Protein AF-A0A538SU08-F1 (afdb_monomer_lite)

Secondary structure (DSSP, 8-state):
---TT------------------------------------------HHHHHHHHHHHHHHHHH-TT-HHHHHHHHHHHHHHHHHHTTT-HHHHHHHHHHHHHHHHHHHHHS-TTT--HHHHHHHHHHHHHHHHHHT--HHHHHHHHHHHHHHHHHHHHH--S---------

Structure (mmCIF, N/CA/C/O backbone):
data_AF-A0A538SU08-F1
#
_entry.id   AF-A0A538SU08-F1
#
loop_
_atom_site.group_PDB
_atom_site.id
_atom_site.type_symbol
_atom_site.label_atom_id
_atom_site.label_alt_id
_atom_site.label_comp_id
_atom_site.label_asym_id
_atom_site.label_entity_id
_atom_site.label_seq_id
_atom_site.pdbx_PDB_ins_code
_atom_site.Cartn_x
_atom_site.Cartn_y
_atom_site.Cartn_z
_atom_site.occupancy
_atom_site.B_iso_or_equiv
_atom_site.auth_seq_id
_atom_site.auth_comp_id
_atom_site.auth_asym_id
_atom_site.auth_atom_id
_atom_site.pdbx_PDB_model_num
ATOM 1 N N . MET A 1 1 ? 68.482 -31.200 9.545 1.00 40.66 1 MET A N 1
ATOM 2 C CA . MET A 1 1 ? 69.687 -30.505 9.039 1.00 40.66 1 MET A CA 1
ATOM 3 C C . MET A 1 1 ? 70.473 -29.961 10.224 1.00 40.66 1 MET A C 1
ATOM 5 O O . MET A 1 1 ? 69.870 -29.331 11.079 1.00 40.66 1 MET A O 1
ATOM 9 N N . LYS A 1 2 ? 71.773 -30.267 10.319 1.00 37.38 2 LYS A N 1
ATOM 10 C CA . LYS A 1 2 ? 72.698 -29.726 11.332 1.00 37.38 2 LYS A CA 1
ATOM 11 C C . LYS A 1 2 ? 73.519 -28.612 10.677 1.00 37.38 2 LYS A C 1
ATOM 13 O O . LYS A 1 2 ? 73.994 -28.797 9.562 1.00 37.38 2 LYS A O 1
ATOM 18 N N . ASN A 1 3 ? 73.677 -27.480 11.348 1.00 51.03 3 ASN A N 1
ATOM 19 C CA . ASN A 1 3 ? 74.541 -26.372 10.939 1.00 51.03 3 ASN A CA 1
ATOM 20 C C . ASN A 1 3 ? 75.938 -26.484 11.587 1.00 51.03 3 ASN A C 1
ATOM 22 O O . ASN A 1 3 ? 76.140 -27.203 12.567 1.00 51.03 3 ASN A O 1
ATOM 26 N N . ARG A 1 4 ? 76.915 -25.788 10.988 1.00 55.66 4 ARG A N 1
ATOM 27 C CA . ARG A 1 4 ? 78.381 -25.923 11.151 1.00 55.66 4 ARG A CA 1
ATOM 28 C C . ARG A 1 4 ? 78.973 -25.568 12.534 1.00 55.66 4 ARG A C 1
ATOM 30 O O . ARG A 1 4 ? 80.176 -25.387 12.620 1.00 55.66 4 ARG A O 1
ATOM 37 N N . ASN A 1 5 ? 78.183 -25.518 13.611 1.00 57.81 5 ASN A N 1
ATOM 38 C CA . ASN A 1 5 ? 78.668 -25.153 14.955 1.00 57.81 5 ASN A CA 1
ATOM 39 C C . ASN A 1 5 ? 78.266 -26.117 16.091 1.00 57.81 5 ASN A C 1
ATOM 41 O O . ASN A 1 5 ? 78.276 -25.740 17.259 1.00 57.81 5 ASN A O 1
ATOM 45 N N . GLY A 1 6 ? 77.908 -27.369 15.782 1.00 56.94 6 GLY A N 1
ATOM 46 C CA . GLY A 1 6 ? 77.873 -28.465 16.768 1.00 56.94 6 GLY A CA 1
ATOM 47 C C . GLY A 1 6 ? 76.857 -28.369 17.922 1.00 56.94 6 GLY A C 1
ATOM 48 O O . GLY A 1 6 ? 76.782 -29.296 18.726 1.00 56.94 6 GLY A O 1
ATOM 49 N N . LYS A 1 7 ? 76.037 -27.317 18.016 1.00 47.84 7 LYS A N 1
ATOM 50 C CA . LYS A 1 7 ? 75.019 -27.179 19.069 1.00 47.84 7 LYS A CA 1
ATOM 51 C C . LYS A 1 7 ? 73.698 -27.843 18.666 1.00 47.84 7 LYS A C 1
ATOM 53 O O . LYS A 1 7 ? 73.099 -27.506 17.649 1.00 47.84 7 LYS A O 1
ATOM 58 N N . LYS A 1 8 ? 73.235 -28.796 19.486 1.00 50.03 8 LYS A N 1
ATOM 59 C CA . LYS A 1 8 ? 71.849 -29.292 19.480 1.00 50.03 8 LYS A CA 1
ATOM 60 C C . LYS A 1 8 ? 70.977 -28.258 20.187 1.00 50.03 8 LYS A C 1
ATOM 62 O O . LYS A 1 8 ? 71.105 -28.109 21.399 1.00 50.03 8 LYS A O 1
ATOM 67 N N . GLU A 1 9 ? 70.084 -27.594 19.467 1.00 40.25 9 GLU A N 1
ATOM 68 C CA . GLU A 1 9 ? 69.072 -26.741 20.092 1.00 40.25 9 GLU A CA 1
ATOM 69 C C . GLU A 1 9 ? 67.750 -27.507 20.222 1.00 40.25 9 GLU A C 1
ATOM 71 O O . GLU A 1 9 ? 67.241 -28.094 19.264 1.00 40.25 9 GLU A O 1
ATOM 76 N N . LYS A 1 10 ? 67.268 -27.584 21.465 1.00 45.16 10 LYS A N 1
ATOM 77 C CA . LYS A 1 10 ? 66.014 -28.214 21.879 1.00 45.16 10 LYS A CA 1
ATOM 78 C C . LYS A 1 10 ? 64.858 -27.208 21.718 1.00 45.16 10 LYS A C 1
ATOM 80 O O . LYS A 1 10 ? 65.000 -26.074 22.146 1.00 45.16 10 LYS A O 1
ATOM 85 N N . MET A 1 11 ? 63.759 -27.692 21.122 1.00 38.12 11 MET A N 1
ATOM 86 C CA . MET A 1 11 ? 62.310 -27.376 21.261 1.00 38.12 11 MET A CA 1
ATOM 87 C C . MET A 1 11 ? 61.849 -26.263 22.247 1.00 38.12 11 MET A C 1
ATOM 89 O O . MET A 1 11 ? 62.460 -26.137 23.304 1.00 38.12 11 MET A O 1
ATOM 93 N N . PRO A 1 12 ? 60.695 -25.570 22.015 1.00 45.69 12 PRO A N 1
ATOM 94 C CA . PRO A 1 12 ? 59.388 -26.247 21.949 1.00 45.69 12 PRO A CA 1
ATOM 95 C C . PRO A 1 12 ? 58.293 -25.694 21.016 1.00 45.69 12 PRO A C 1
ATOM 97 O O . PRO A 1 12 ? 58.355 -24.612 20.440 1.00 45.69 12 PRO A O 1
ATOM 100 N N . ALA A 1 13 ? 57.276 -26.551 20.899 1.00 42.38 13 ALA A N 1
ATOM 101 C CA . ALA A 1 13 ? 55.984 -26.379 20.259 1.00 42.38 13 ALA A CA 1
ATOM 102 C C . ALA A 1 13 ? 55.238 -25.112 20.704 1.00 42.38 13 ALA A C 1
ATOM 104 O O . ALA A 1 13 ? 55.259 -24.765 21.881 1.00 42.38 13 ALA A O 1
ATOM 105 N N . ASN A 1 14 ? 54.511 -24.488 19.773 1.00 40.00 14 ASN A N 1
ATOM 106 C CA . ASN A 1 14 ? 53.040 -24.433 19.743 1.00 40.00 14 ASN A CA 1
ATOM 107 C C . ASN A 1 14 ? 52.600 -23.180 18.959 1.00 40.00 14 ASN A C 1
ATOM 109 O O . ASN A 1 14 ? 52.610 -22.068 19.483 1.00 40.00 14 ASN A O 1
ATOM 113 N N . ARG A 1 15 ? 52.183 -23.338 17.698 1.00 39.03 15 ARG A N 1
ATOM 114 C CA . ARG A 1 15 ? 51.325 -22.339 17.045 1.00 39.03 15 ARG A CA 1
ATOM 115 C C . ARG A 1 15 ? 50.428 -23.027 16.013 1.00 39.03 15 ARG A C 1
ATOM 117 O O . ARG A 1 15 ? 50.935 -23.469 14.985 1.00 39.03 15 ARG A O 1
ATOM 124 N N . PRO A 1 16 ? 49.114 -23.142 16.261 1.00 43.62 16 PRO A N 1
ATOM 125 C CA . PRO A 1 16 ? 48.186 -23.650 15.268 1.00 43.62 16 PRO A CA 1
ATOM 126 C C . PRO A 1 16 ? 47.852 -22.526 14.282 1.00 43.62 16 PRO A C 1
ATOM 128 O O . PRO A 1 16 ? 47.146 -21.574 14.613 1.00 43.62 16 PRO A O 1
ATOM 131 N N . THR A 1 17 ? 48.341 -22.621 13.048 1.00 45.41 17 THR A N 1
ATOM 132 C CA . THR A 1 17 ? 47.816 -21.822 11.934 1.00 45.41 17 THR A CA 1
ATOM 133 C C . THR A 1 17 ? 46.606 -22.524 11.327 1.00 45.41 17 THR A C 1
ATOM 135 O O . THR A 1 17 ? 46.733 -23.426 10.510 1.00 45.41 17 THR A O 1
ATOM 138 N N . ARG A 1 18 ? 45.438 -22.078 11.798 1.00 35.09 18 ARG A N 1
ATOM 139 C CA . ARG A 1 18 ? 44.199 -21.807 11.051 1.00 35.09 18 ARG A CA 1
ATOM 140 C C . ARG A 1 18 ? 43.773 -22.826 9.977 1.00 35.09 18 ARG A C 1
ATOM 142 O O . ARG A 1 18 ? 44.139 -22.725 8.815 1.00 35.09 18 ARG A O 1
ATOM 149 N N . ALA A 1 19 ? 42.904 -23.723 10.442 1.00 37.09 19 ALA A N 1
ATOM 150 C CA . ALA A 1 19 ? 41.697 -24.286 9.829 1.00 37.09 19 ALA A CA 1
ATOM 151 C C . ALA A 1 19 ? 41.548 -24.283 8.293 1.00 37.09 19 ALA A C 1
ATOM 153 O O . ALA A 1 19 ? 41.355 -23.252 7.649 1.00 37.09 19 ALA A O 1
ATOM 154 N N . ALA A 1 20 ? 41.468 -25.511 7.781 1.00 39.97 20 ALA A N 1
ATOM 155 C CA . ALA A 1 20 ? 40.782 -25.905 6.563 1.00 39.97 20 ALA A CA 1
ATOM 156 C C . ALA A 1 20 ? 39.304 -25.463 6.549 1.00 39.97 20 ALA A C 1
ATOM 158 O O . ALA A 1 20 ? 38.640 -25.493 7.584 1.00 39.97 20 ALA A O 1
ATOM 159 N N . ASN A 1 21 ? 38.752 -25.199 5.358 1.00 38.69 21 ASN A N 1
ATOM 160 C CA . ASN A 1 21 ? 37.634 -26.038 4.930 1.00 38.69 21 ASN A CA 1
ATOM 161 C C . ASN A 1 21 ? 37.478 -26.122 3.397 1.00 38.69 21 ASN A C 1
ATOM 163 O O . ASN A 1 21 ? 37.534 -25.091 2.724 1.00 38.69 21 ASN A O 1
ATOM 167 N N . PRO A 1 22 ? 37.267 -27.337 2.851 1.00 39.88 22 PRO A N 1
ATOM 168 C CA . PRO A 1 22 ? 37.203 -27.625 1.426 1.00 39.88 22 PRO A CA 1
ATOM 169 C C . PRO A 1 22 ? 35.743 -27.813 0.985 1.00 39.88 22 PRO A C 1
ATOM 171 O O . PRO A 1 22 ? 35.128 -28.836 1.274 1.00 39.88 22 PRO A O 1
ATOM 174 N N . PHE A 1 23 ? 35.166 -26.867 0.245 1.00 39.22 23 PHE A N 1
ATOM 175 C CA . PHE A 1 23 ? 33.910 -27.130 -0.469 1.00 39.22 23 PHE A CA 1
ATOM 176 C C . PHE A 1 23 ? 34.213 -27.823 -1.800 1.00 39.22 23 PHE A C 1
ATOM 178 O O . PHE A 1 23 ? 34.122 -27.239 -2.875 1.00 39.22 23 PHE A O 1
ATOM 185 N N . ALA A 1 24 ? 34.600 -29.093 -1.700 1.00 39.75 24 ALA A N 1
ATOM 186 C CA . ALA A 1 24 ? 34.642 -30.034 -2.806 1.00 39.75 24 ALA A CA 1
ATOM 187 C C . ALA A 1 24 ? 33.974 -31.339 -2.350 1.00 39.75 24 ALA A C 1
ATOM 189 O O . ALA A 1 24 ? 34.518 -32.067 -1.525 1.00 39.75 24 ALA A O 1
ATOM 190 N N . GLY A 1 25 ? 32.792 -31.622 -2.904 1.00 34.28 25 GLY A N 1
ATOM 191 C CA . GLY A 1 25 ? 32.172 -32.948 -2.875 1.00 34.28 25 GLY A CA 1
ATOM 192 C C . GLY A 1 25 ? 30.960 -33.095 -1.955 1.00 34.28 25 GLY A C 1
ATOM 193 O O . GLY A 1 25 ? 31.083 -33.521 -0.812 1.00 34.28 25 GLY A O 1
ATOM 194 N N . THR A 1 26 ? 29.760 -32.865 -2.486 1.00 37.41 26 THR A N 1
ATOM 195 C CA . THR A 1 26 ? 28.516 -33.408 -1.923 1.00 37.41 26 THR A CA 1
ATOM 196 C C . THR A 1 26 ? 28.129 -34.687 -2.675 1.00 37.41 26 THR A C 1
ATOM 198 O O . THR A 1 26 ? 27.728 -34.649 -3.835 1.00 37.41 26 THR A O 1
ATOM 201 N N . LYS A 1 27 ? 28.264 -35.840 -2.004 1.00 38.09 27 LYS A N 1
ATOM 202 C CA . LYS A 1 27 ? 27.563 -37.094 -2.341 1.00 38.09 27 LYS A CA 1
ATOM 203 C C . LYS A 1 27 ? 26.155 -37.0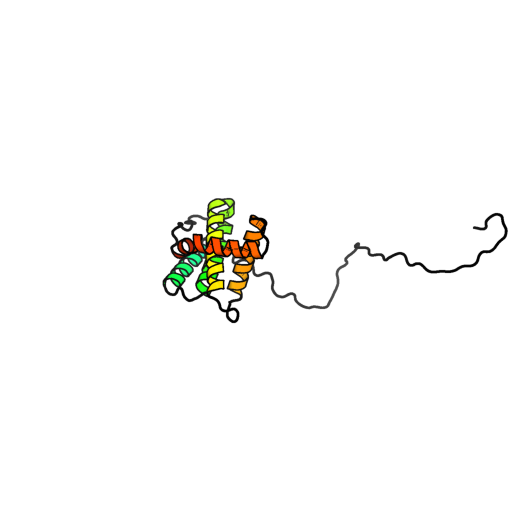88 -1.711 1.00 38.09 27 LYS A C 1
ATOM 205 O O . LYS A 1 27 ? 25.990 -36.476 -0.656 1.00 38.09 27 LYS A O 1
ATOM 210 N N . PRO A 1 28 ? 25.158 -37.782 -2.296 1.00 46.88 28 PRO A N 1
ATOM 211 C CA . PRO A 1 28 ? 23.799 -37.865 -1.759 1.00 46.88 28 PRO A CA 1
ATOM 212 C C . PRO A 1 28 ? 23.601 -39.108 -0.868 1.00 46.88 28 PRO A C 1
ATOM 214 O O . PRO A 1 28 ? 24.133 -40.171 -1.183 1.00 46.88 28 PRO A O 1
ATOM 217 N N . GLY A 1 29 ? 22.786 -39.006 0.193 1.00 31.81 29 GLY A N 1
ATOM 218 C CA . GLY A 1 29 ? 22.195 -40.188 0.846 1.00 31.81 29 GLY A CA 1
ATOM 219 C C . GLY A 1 29 ? 21.872 -40.101 2.348 1.00 31.81 29 GLY A C 1
ATOM 220 O O . GLY A 1 29 ? 22.684 -40.527 3.156 1.00 31.81 29 GLY A O 1
ATOM 221 N N . GLY A 1 30 ? 20.638 -39.679 2.676 1.00 28.72 30 GLY A N 1
ATOM 222 C CA . GLY A 1 30 ? 19.824 -40.115 3.840 1.00 28.72 30 GLY A CA 1
ATOM 223 C C . GLY A 1 30 ? 20.140 -39.573 5.253 1.00 28.72 30 GLY A C 1
ATOM 224 O O . GLY A 1 30 ? 21.204 -39.015 5.483 1.00 28.72 30 GLY A O 1
ATOM 225 N N . PRO A 1 31 ? 19.260 -39.819 6.250 1.00 48.59 31 PRO A N 1
ATOM 226 C CA . PRO A 1 31 ? 17.874 -39.341 6.364 1.00 48.59 31 PRO A CA 1
ATOM 227 C C . PRO A 1 31 ? 17.623 -38.604 7.708 1.00 48.59 31 PRO A C 1
ATOM 229 O O . PRO A 1 31 ? 18.158 -38.989 8.741 1.00 48.59 31 PRO A O 1
ATOM 232 N N . GLY A 1 32 ? 16.767 -37.572 7.729 1.00 31.84 32 GLY A N 1
ATOM 233 C CA . GLY A 1 32 ? 16.347 -36.909 8.980 1.00 31.84 32 GLY A CA 1
ATOM 234 C C . GLY A 1 32 ? 15.771 -35.504 8.772 1.00 31.84 32 GLY A C 1
ATOM 235 O O . GLY A 1 32 ? 16.506 -34.553 8.546 1.00 31.84 32 GLY A O 1
ATOM 236 N N . ALA A 1 33 ? 14.443 -35.391 8.808 1.00 38.28 33 ALA A N 1
ATOM 237 C CA . ALA A 1 33 ? 13.648 -34.172 8.597 1.00 38.28 33 ALA A CA 1
ATOM 238 C C . ALA A 1 33 ? 13.823 -33.128 9.745 1.00 38.28 33 ALA A C 1
ATOM 240 O O . ALA A 1 33 ? 14.317 -33.509 10.804 1.00 38.28 33 ALA A O 1
ATOM 241 N N . PRO A 1 34 ? 13.413 -31.842 9.597 1.00 43.44 34 PRO A N 1
ATOM 242 C CA . PRO A 1 34 ? 12.019 -31.484 9.326 1.00 43.44 34 PRO A CA 1
ATOM 243 C C . PRO A 1 34 ? 11.819 -30.426 8.224 1.00 43.44 34 PRO A C 1
ATOM 245 O O . PRO A 1 34 ? 12.334 -29.315 8.261 1.00 43.44 34 PRO A O 1
ATOM 248 N N . LYS A 1 35 ? 10.979 -30.798 7.255 1.00 40.31 35 LYS A N 1
ATOM 249 C CA . LYS A 1 35 ? 9.849 -30.021 6.717 1.00 40.31 35 LYS A CA 1
ATOM 250 C C . LYS A 1 35 ? 9.938 -28.486 6.875 1.00 40.31 35 LYS A C 1
ATOM 252 O O . LYS A 1 35 ? 9.321 -27.903 7.761 1.00 40.31 35 LYS A O 1
ATOM 257 N N . ALA A 1 36 ? 10.593 -27.819 5.926 1.00 35.81 36 ALA A N 1
ATOM 258 C CA . ALA A 1 36 ? 10.340 -26.406 5.654 1.00 35.81 36 ALA A CA 1
ATOM 259 C C . ALA A 1 36 ? 8.996 -26.277 4.911 1.00 35.81 36 ALA A C 1
ATOM 261 O O . ALA A 1 36 ? 8.936 -26.174 3.687 1.00 35.81 36 ALA A O 1
ATOM 262 N N . THR A 1 37 ? 7.888 -26.351 5.648 1.00 40.59 37 THR A N 1
ATOM 263 C CA . THR A 1 37 ? 6.589 -25.911 5.134 1.00 40.59 37 THR A CA 1
ATOM 264 C C . THR A 1 37 ? 6.570 -24.390 5.041 1.00 40.59 37 THR A C 1
ATOM 266 O O . THR A 1 37 ? 6.594 -23.706 6.058 1.00 40.59 37 THR A O 1
ATOM 269 N N . GLY A 1 38 ? 6.420 -23.887 3.816 1.00 44.06 38 GLY A N 1
ATOM 270 C CA . GLY A 1 38 ? 5.544 -22.744 3.568 1.00 44.06 38 GLY A CA 1
ATOM 271 C C . GLY A 1 38 ? 6.184 -21.362 3.511 1.00 44.06 38 GLY A C 1
ATOM 272 O O . GLY A 1 38 ? 5.792 -20.498 4.275 1.00 44.06 38 GLY A O 1
ATOM 273 N N . LEU A 1 39 ? 7.049 -21.101 2.528 1.00 41.09 39 LEU A N 1
ATOM 274 C CA . LEU A 1 39 ? 7.199 -19.756 1.942 1.00 41.09 39 LEU A CA 1
ATOM 275 C C . LEU A 1 39 ? 7.367 -19.864 0.423 1.00 41.09 39 LEU A C 1
ATOM 277 O O . LEU A 1 39 ? 8.316 -19.387 -0.184 1.00 41.09 39 LEU A O 1
ATOM 281 N N . GLY A 1 40 ? 6.408 -20.549 -0.184 1.00 33.06 40 GLY A N 1
ATOM 282 C CA . GLY A 1 40 ? 6.169 -20.546 -1.617 1.00 33.06 40 GLY A CA 1
ATOM 283 C C . GLY A 1 40 ? 4.685 -20.328 -1.849 1.00 33.06 40 GLY A C 1
ATOM 284 O O . GLY A 1 40 ? 4.059 -21.107 -2.560 1.00 33.06 40 GLY A O 1
ATOM 285 N N . ALA A 1 41 ? 4.091 -19.328 -1.187 1.00 35.62 41 ALA A N 1
ATOM 286 C CA . ALA A 1 41 ? 2.810 -18.822 -1.647 1.00 35.62 41 ALA A CA 1
ATOM 287 C C . ALA A 1 41 ? 3.087 -18.261 -3.041 1.00 35.62 41 ALA A C 1
ATOM 289 O O . ALA A 1 41 ? 3.615 -17.155 -3.171 1.00 35.62 41 ALA A O 1
ATOM 290 N N . LYS A 1 42 ? 2.840 -19.083 -4.072 1.00 40.16 42 LYS A N 1
ATOM 291 C CA . LYS A 1 42 ? 2.752 -18.619 -5.452 1.00 40.16 42 LYS A CA 1
ATOM 292 C C . LYS A 1 42 ? 1.942 -17.332 -5.382 1.00 40.16 42 LYS A C 1
ATOM 294 O O . LYS A 1 42 ? 0.839 -17.345 -4.829 1.00 40.16 42 LYS A O 1
ATOM 299 N N . ALA A 1 43 ? 2.528 -16.228 -5.850 1.00 44.94 43 ALA A N 1
ATOM 300 C CA . ALA A 1 43 ? 1.757 -15.018 -6.083 1.00 44.94 43 ALA A CA 1
ATOM 301 C C . ALA A 1 43 ? 0.476 -15.455 -6.807 1.00 44.94 43 ALA A C 1
ATOM 303 O O . ALA A 1 43 ? 0.583 -16.337 -7.663 1.00 44.94 43 ALA A O 1
ATOM 304 N N . PRO A 1 44 ? -0.712 -14.965 -6.426 1.00 45.00 44 PRO A N 1
ATOM 305 C CA . PRO A 1 44 ? -1.925 -15.336 -7.132 1.00 45.00 44 PRO A CA 1
ATOM 306 C C . PRO A 1 44 ? -1.733 -14.949 -8.601 1.00 45.00 44 PRO A C 1
ATOM 308 O O . PRO A 1 44 ? -1.789 -13.780 -8.952 1.00 45.00 44 PRO A O 1
ATOM 311 N N . THR A 1 45 ? -1.418 -15.935 -9.442 1.00 46.59 45 THR A N 1
ATOM 312 C CA . THR A 1 45 ? -1.293 -15.813 -10.895 1.00 46.59 45 THR A CA 1
ATOM 313 C C . THR A 1 45 ? -2.684 -15.965 -11.489 1.00 46.59 45 THR A C 1
ATOM 315 O O . THR A 1 45 ? -2.923 -16.858 -12.300 1.00 46.59 45 THR A O 1
ATOM 318 N N . GLY A 1 46 ? -3.626 -15.159 -10.998 1.00 54.38 46 GLY A N 1
ATOM 319 C CA . GLY A 1 46 ? -4.880 -14.968 -11.706 1.00 54.38 46 GLY A CA 1
ATOM 320 C C . GLY A 1 46 ? -4.583 -14.202 -12.995 1.00 54.38 46 GLY A C 1
ATOM 321 O O . GLY A 1 46 ? -3.606 -13.441 -13.043 1.00 54.38 46 GLY A O 1
ATOM 322 N N . PRO A 1 47 ? -5.356 -14.399 -14.071 1.00 62.03 47 PRO A N 1
ATOM 323 C CA . PRO A 1 47 ? -5.317 -13.482 -15.198 1.00 62.03 47 PRO A CA 1
ATOM 324 C C . PRO A 1 47 ? -5.484 -12.042 -14.698 1.00 62.03 47 PRO A C 1
ATOM 326 O O . PRO A 1 47 ? -6.154 -11.773 -13.704 1.00 62.03 47 PRO A O 1
ATOM 329 N N . ALA A 1 48 ? -4.864 -11.088 -15.387 1.00 63.53 48 ALA A N 1
ATOM 330 C CA . ALA A 1 48 ? -4.878 -9.689 -14.967 1.00 63.53 48 ALA A CA 1
ATOM 331 C C . ALA A 1 48 ? -6.309 -9.108 -14.829 1.00 63.53 48 ALA A C 1
ATOM 333 O O . ALA A 1 48 ? -6.526 -8.176 -14.058 1.00 63.53 48 ALA A O 1
ATOM 334 N N . THR A 1 49 ? -7.292 -9.725 -15.495 1.00 67.38 49 THR A N 1
ATOM 335 C CA . THR A 1 49 ? -8.735 -9.487 -15.331 1.00 67.38 49 THR A CA 1
ATOM 336 C C . THR A 1 49 ? -9.233 -9.707 -13.899 1.00 67.38 49 THR A C 1
ATOM 338 O O . THR A 1 49 ? -10.051 -8.924 -13.423 1.00 67.38 49 THR A O 1
ATOM 341 N N . ASP A 1 50 ? -8.702 -10.698 -13.179 1.00 77.81 50 ASP A N 1
ATOM 342 C CA . ASP A 1 50 ? -9.098 -11.014 -11.799 1.00 77.81 50 ASP A CA 1
ATOM 343 C C . ASP A 1 50 ? -8.658 -9.918 -10.830 1.00 77.81 50 ASP A C 1
ATOM 345 O O . ASP A 1 50 ? -9.334 -9.618 -9.847 1.00 77.81 50 ASP A O 1
ATOM 349 N N . HIS A 1 51 ? -7.521 -9.281 -11.114 1.00 84.62 51 HIS A N 1
ATOM 350 C CA . HIS A 1 51 ? -7.019 -8.179 -10.304 1.00 84.62 51 HIS A CA 1
ATOM 351 C C . HIS A 1 51 ? -7.727 -6.860 -10.627 1.00 84.62 51 HIS A C 1
ATOM 353 O O . HIS A 1 51 ? -7.912 -6.049 -9.721 1.00 84.62 51 HIS A O 1
ATOM 359 N N . THR A 1 52 ? -8.178 -6.664 -11.872 1.00 86.38 52 THR A N 1
ATOM 360 C CA . THR A 1 52 ? -9.043 -5.534 -12.248 1.00 86.38 52 THR A CA 1
ATOM 361 C C . THR A 1 52 ? -10.371 -5.622 -11.507 1.00 86.38 52 THR A C 1
ATOM 363 O O . THR A 1 52 ? -10.778 -4.661 -10.855 1.00 86.38 52 THR A O 1
ATOM 366 N N . GLU A 1 53 ? -11.006 -6.793 -11.531 1.00 86.06 53 GLU A N 1
ATOM 367 C CA . GLU A 1 53 ? -12.259 -7.016 -10.814 1.00 86.06 53 GLU A CA 1
ATOM 368 C C . GLU A 1 53 ? -12.060 -6.955 -9.294 1.00 86.06 53 GLU A C 1
ATOM 370 O O . GLU A 1 53 ? -12.835 -6.312 -8.590 1.00 86.06 53 GLU A O 1
ATOM 375 N N . GLY A 1 54 ? -10.969 -7.526 -8.776 1.00 87.81 54 GLY A N 1
ATOM 376 C CA . GLY A 1 54 ? -10.614 -7.426 -7.361 1.00 87.81 54 GLY A CA 1
ATOM 377 C C . GLY A 1 54 ? -10.433 -5.981 -6.882 1.00 87.81 54 GLY A C 1
ATOM 378 O O . GLY A 1 54 ? -10.893 -5.638 -5.793 1.00 87.81 54 GLY A O 1
ATOM 379 N N . ALA A 1 55 ? -9.816 -5.116 -7.695 1.00 91.06 55 ALA A N 1
ATOM 380 C CA . ALA A 1 55 ? -9.687 -3.693 -7.387 1.00 91.06 55 ALA A CA 1
ATOM 381 C C . ALA A 1 55 ? -11.055 -2.993 -7.381 1.00 91.06 55 ALA A C 1
ATOM 383 O O . ALA A 1 55 ? -11.352 -2.260 -6.437 1.00 91.06 55 ALA A O 1
ATOM 384 N N . ARG A 1 56 ? -11.914 -3.276 -8.371 1.00 90.94 56 ARG A N 1
ATOM 385 C CA . ARG A 1 56 ? -13.273 -2.718 -8.455 1.00 90.94 56 ARG A CA 1
ATOM 386 C C . ARG A 1 56 ? -14.124 -3.104 -7.245 1.00 90.94 56 ARG A C 1
ATOM 388 O O . ARG A 1 56 ? -14.728 -2.239 -6.614 1.00 90.94 56 ARG A O 1
ATOM 395 N N . LEU A 1 57 ? -14.132 -4.386 -6.883 1.00 91.94 57 LEU A N 1
ATOM 396 C CA . LEU A 1 57 ? -14.878 -4.891 -5.729 1.00 91.94 57 LEU A CA 1
ATOM 397 C C . LEU A 1 57 ? -14.377 -4.275 -4.420 1.00 91.94 57 LEU A C 1
ATOM 399 O O . LEU A 1 57 ? -15.182 -3.883 -3.577 1.00 91.94 57 LEU A O 1
ATOM 403 N N . ALA A 1 58 ? -13.059 -4.133 -4.259 1.00 92.75 58 ALA A N 1
ATOM 404 C CA . ALA A 1 58 ? -12.488 -3.482 -3.085 1.00 92.75 58 ALA A CA 1
ATOM 405 C C . ALA A 1 58 ? -12.864 -1.990 -3.014 1.00 92.75 58 ALA A C 1
ATOM 407 O O . ALA A 1 58 ? -13.243 -1.512 -1.949 1.00 92.75 58 ALA A O 1
ATOM 408 N N . GLN A 1 59 ? -12.843 -1.263 -4.137 1.00 94.06 59 GLN A N 1
ATOM 409 C CA . GLN A 1 59 ? -13.303 0.132 -4.208 1.00 94.06 59 GLN A CA 1
ATOM 410 C C . GLN A 1 59 ? -14.786 0.273 -3.853 1.00 94.06 59 GLN A C 1
ATOM 412 O O . GLN A 1 59 ? -15.172 1.202 -3.147 1.00 94.06 59 GLN A O 1
ATOM 417 N N . GLU A 1 60 ? -15.639 -0.628 -4.338 1.00 93.38 60 GLU A N 1
ATOM 418 C CA . GLU A 1 60 ? -17.061 -0.650 -3.978 1.00 93.38 60 GLU A CA 1
ATOM 419 C C . GLU A 1 60 ? -17.271 -0.942 -2.495 1.00 93.38 60 GLU A C 1
ATOM 421 O O . GLU A 1 60 ? -18.101 -0.296 -1.858 1.00 93.38 60 GLU A O 1
ATOM 426 N N . ALA A 1 61 ? -16.507 -1.878 -1.932 1.00 93.31 61 ALA A N 1
ATOM 427 C CA 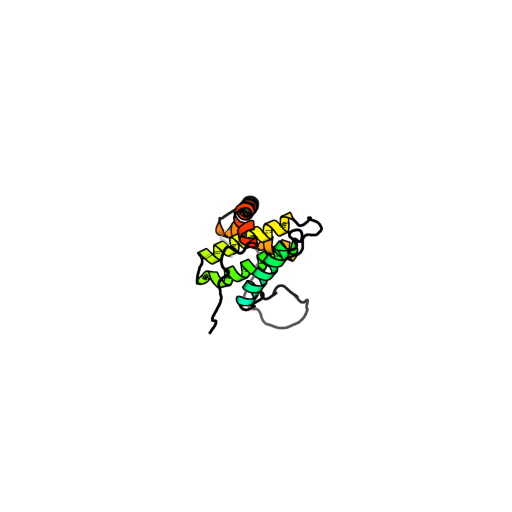. ALA A 1 61 ? -16.556 -2.191 -0.512 1.00 93.31 61 ALA A CA 1
ATOM 428 C C . ALA A 1 61 ? -16.114 -0.996 0.348 1.00 93.31 61 ALA A C 1
ATOM 430 O O . ALA A 1 61 ? -16.792 -0.682 1.320 1.00 93.31 61 ALA A O 1
ATOM 431 N N . ILE A 1 62 ? -15.055 -0.277 -0.044 1.00 94.75 62 ILE A N 1
ATOM 432 C CA . ILE A 1 62 ? -14.603 0.953 0.634 1.00 94.75 62 ILE A CA 1
ATOM 433 C C . ILE A 1 62 ? -15.667 2.052 0.562 1.00 94.75 62 ILE A C 1
ATOM 435 O O . ILE A 1 62 ? -15.917 2.731 1.551 1.00 94.75 62 ILE A O 1
ATOM 439 N N . ARG A 1 63 ? -16.313 2.234 -0.596 1.00 93.00 63 ARG A N 1
ATOM 440 C CA . ARG A 1 63 ? -17.380 3.236 -0.752 1.00 93.00 63 ARG A CA 1
ATOM 441 C C . ARG A 1 63 ? -18.600 2.926 0.117 1.00 93.00 63 ARG A C 1
ATOM 443 O O . ARG A 1 63 ? -19.241 3.852 0.600 1.00 93.00 63 ARG A O 1
ATOM 450 N N . LYS A 1 64 ? -18.920 1.643 0.306 1.00 93.88 64 LYS A N 1
ATOM 451 C CA . LYS A 1 64 ? -20.012 1.194 1.184 1.00 93.88 64 LYS A CA 1
ATOM 452 C C . LYS A 1 64 ? -19.648 1.328 2.659 1.00 93.88 64 LYS A C 1
ATOM 454 O O . LYS A 1 64 ? -20.466 1.801 3.439 1.00 93.88 64 LYS A O 1
ATOM 459 N N . ASP A 1 65 ? -18.442 0.908 3.024 1.00 91.94 65 ASP A N 1
ATOM 460 C CA . ASP A 1 65 ? -17.936 0.975 4.387 1.00 91.94 65 ASP A CA 1
ATOM 461 C C . ASP A 1 65 ? -16.442 1.352 4.400 1.00 91.94 65 ASP A C 1
ATOM 463 O O . ASP A 1 65 ? -15.563 0.487 4.271 1.00 91.94 65 ASP A O 1
ATOM 467 N N . PRO A 1 66 ? -16.129 2.648 4.583 1.00 92.62 66 PRO A N 1
ATOM 468 C CA . PRO A 1 66 ? -14.753 3.122 4.637 1.00 92.62 66 PRO A CA 1
ATOM 469 C C . PRO A 1 66 ? -14.085 2.816 5.983 1.00 92.62 66 PRO A C 1
ATOM 471 O O . PRO A 1 66 ? -12.901 3.094 6.157 1.00 92.62 66 PRO A O 1
ATOM 474 N N . SER A 1 67 ? -14.796 2.288 6.981 1.00 91.81 67 SER A N 1
ATOM 475 C CA . SER A 1 67 ? -14.202 2.005 8.292 1.00 91.81 67 SER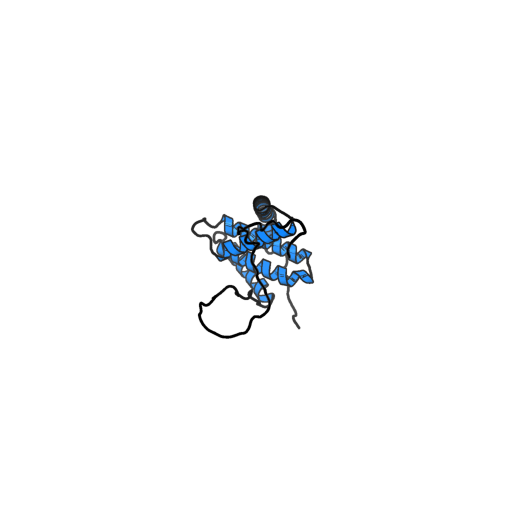 A CA 1
ATOM 476 C C . SER A 1 67 ? -13.354 0.729 8.302 1.00 91.81 67 SER A C 1
ATOM 478 O O . SER A 1 67 ? -12.474 0.598 9.149 1.00 91.81 67 SER A O 1
ATOM 480 N N . VAL A 1 68 ? -13.558 -0.168 7.331 1.00 92.31 68 VAL A N 1
ATOM 481 C CA . VAL A 1 68 ? -12.963 -1.511 7.300 1.00 92.31 68 VAL A CA 1
ATOM 482 C C . VAL A 1 68 ? -11.565 -1.498 6.655 1.00 92.31 68 VAL A C 1
ATOM 484 O O . VAL A 1 68 ? -11.451 -1.354 5.431 1.00 92.31 68 VAL A O 1
ATOM 487 N N . PRO A 1 69 ? -10.475 -1.690 7.428 1.00 93.00 69 PRO A N 1
ATOM 488 C CA . PRO A 1 69 ? -9.106 -1.644 6.907 1.00 93.00 69 PRO A CA 1
ATOM 489 C C . PRO A 1 69 ? -8.791 -2.775 5.914 1.00 93.00 69 PRO A C 1
ATOM 491 O O . PRO A 1 69 ? -7.945 -2.611 5.031 1.00 93.00 69 PRO A O 1
ATOM 494 N N . GLU A 1 70 ? -9.476 -3.915 6.003 1.00 92.50 70 GLU A N 1
ATOM 495 C CA . GLU A 1 70 ? -9.287 -5.069 5.118 1.00 92.50 70 GLU A CA 1
ATOM 496 C C . GLU A 1 70 ? -9.613 -4.744 3.658 1.00 92.50 70 GLU A C 1
ATOM 498 O O . GLU A 1 70 ? -8.936 -5.250 2.758 1.00 92.50 70 GLU A O 1
ATOM 503 N N . ASN A 1 71 ? -10.593 -3.867 3.415 1.00 94.38 71 ASN A N 1
ATOM 504 C CA . ASN A 1 71 ? -10.977 -3.467 2.062 1.00 94.38 71 ASN A CA 1
ATOM 505 C C . ASN A 1 71 ? -9.847 -2.671 1.388 1.00 94.38 71 ASN A C 1
ATOM 507 O O . ASN A 1 71 ? -9.513 -2.913 0.228 1.00 94.38 71 ASN A O 1
ATOM 511 N N . TYR A 1 72 ? -9.177 -1.796 2.140 1.00 95.56 72 TYR A N 1
ATOM 512 C CA . TYR A 1 72 ? -8.001 -1.064 1.668 1.00 95.56 72 TYR A CA 1
ATOM 513 C C . TYR A 1 72 ? -6.797 -1.983 1.429 1.00 95.56 72 TYR A C 1
ATOM 515 O O . TYR A 1 72 ? -6.080 -1.825 0.441 1.00 95.56 72 TYR A O 1
ATOM 523 N N . ALA A 1 73 ? -6.585 -2.987 2.286 1.00 94.19 73 ALA A N 1
ATOM 524 C CA . ALA A 1 73 ? -5.524 -3.973 2.084 1.00 94.19 73 ALA A CA 1
ATOM 525 C C . ALA A 1 73 ? -5.775 -4.854 0.844 1.00 94.19 73 ALA A C 1
ATOM 527 O O . ALA A 1 73 ? -4.837 -5.185 0.116 1.00 94.19 73 ALA A O 1
ATOM 528 N N . ALA A 1 74 ? -7.034 -5.219 0.582 1.00 93.38 74 ALA A N 1
ATOM 529 C CA . ALA A 1 74 ? -7.429 -5.923 -0.635 1.00 93.38 74 ALA A CA 1
ATOM 530 C C . ALA A 1 74 ? -7.195 -5.061 -1.885 1.00 93.38 74 ALA A C 1
ATOM 532 O O . ALA A 1 74 ? -6.597 -5.542 -2.850 1.00 93.38 74 ALA A O 1
ATOM 533 N N . LEU A 1 75 ? -7.580 -3.780 -1.833 1.00 95.25 75 LEU A N 1
ATOM 534 C CA . LEU A 1 75 ? -7.336 -2.820 -2.907 1.00 95.25 75 LEU A CA 1
ATOM 535 C C . LEU A 1 75 ? -5.837 -2.676 -3.205 1.00 95.25 75 LEU A C 1
ATOM 537 O O . LEU A 1 75 ? -5.429 -2.777 -4.360 1.00 95.25 75 LEU A O 1
ATOM 541 N N . ALA A 1 76 ? -5.003 -2.510 -2.174 1.00 95.88 76 ALA A N 1
ATOM 542 C CA . ALA A 1 76 ? -3.554 -2.401 -2.330 1.00 95.88 76 ALA A CA 1
ATOM 543 C C . ALA A 1 76 ? -2.950 -3.623 -3.038 1.00 95.88 76 ALA A C 1
ATOM 545 O O . ALA A 1 76 ? -2.178 -3.477 -3.988 1.00 95.88 76 ALA A O 1
ATOM 546 N N . GLY A 1 77 ? -3.345 -4.829 -2.617 1.00 93.69 77 GLY A N 1
ATOM 547 C CA . GLY A 1 77 ? -2.899 -6.071 -3.244 1.00 93.69 77 GLY A CA 1
ATOM 548 C C . GLY A 1 77 ? -3.310 -6.162 -4.716 1.00 93.69 77 GLY A C 1
ATOM 549 O O . GLY A 1 77 ? -2.475 -6.471 -5.566 1.00 93.69 77 GLY A O 1
ATOM 550 N N . ALA A 1 78 ? -4.567 -5.843 -5.034 1.00 93.56 78 ALA A N 1
ATOM 551 C CA . ALA A 1 78 ? -5.081 -5.873 -6.402 1.00 93.56 78 ALA A CA 1
ATOM 552 C C . ALA A 1 78 ? -4.357 -4.868 -7.317 1.00 93.56 78 ALA A C 1
ATOM 554 O O . ALA A 1 78 ? -3.849 -5.249 -8.373 1.00 93.56 78 ALA A O 1
ATOM 555 N N . LEU A 1 79 ? -4.213 -3.612 -6.880 1.00 94.31 79 LEU A N 1
ATOM 556 C CA . LEU A 1 79 ? -3.506 -2.564 -7.626 1.00 94.31 79 LEU A CA 1
ATOM 557 C C . LEU A 1 79 ? -2.028 -2.909 -7.846 1.00 94.31 79 LEU A C 1
ATOM 559 O O . LEU A 1 79 ? -1.496 -2.705 -8.938 1.00 94.31 79 LEU A O 1
ATOM 563 N N . ARG A 1 80 ? -1.362 -3.488 -6.840 1.00 94.38 80 ARG A N 1
ATOM 564 C CA . ARG A 1 80 ? 0.032 -3.934 -6.959 1.00 94.38 80 ARG A CA 1
ATOM 565 C C . ARG A 1 80 ? 0.187 -5.053 -7.989 1.00 94.38 80 ARG A C 1
ATOM 567 O O . ARG A 1 80 ? 1.159 -5.033 -8.741 1.00 94.38 80 ARG A O 1
ATOM 574 N N . MET A 1 81 ? -0.739 -6.011 -8.042 1.00 92.31 81 MET A N 1
ATOM 575 C CA . MET A 1 81 ? -0.724 -7.064 -9.067 1.00 92.31 81 MET A CA 1
ATOM 576 C C . MET A 1 81 ? -0.969 -6.486 -10.461 1.00 92.31 81 MET A C 1
ATOM 578 O O . MET A 1 81 ? -0.197 -6.771 -11.374 1.00 92.31 81 MET A O 1
ATOM 582 N N . LEU A 1 82 ? -1.938 -5.581 -10.619 1.00 90.50 82 LEU A N 1
ATOM 583 C CA . LEU A 1 82 ? -2.163 -4.877 -11.887 1.00 90.50 82 LEU A CA 1
ATOM 584 C C . LEU A 1 82 ? -0.926 -4.112 -12.366 1.00 90.50 82 LEU A C 1
ATOM 586 O O . LEU A 1 82 ? -0.568 -4.183 -13.542 1.00 90.50 82 LEU A O 1
ATOM 590 N N . ALA A 1 83 ? -0.225 -3.436 -11.455 1.00 91.62 83 ALA A N 1
ATOM 591 C CA . ALA A 1 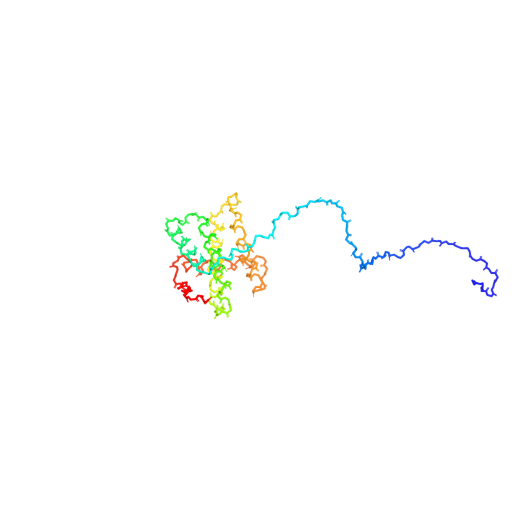83 ? 1.012 -2.739 -11.780 1.00 91.62 83 ALA A CA 1
ATOM 592 C C . ALA A 1 83 ? 2.101 -3.684 -12.313 1.00 91.62 83 ALA A C 1
ATOM 594 O O . ALA A 1 83 ? 2.875 -3.296 -13.187 1.00 91.62 83 ALA A O 1
ATOM 595 N N . GLN A 1 84 ? 2.181 -4.920 -11.808 1.00 90.88 84 GLN A N 1
ATOM 596 C CA . GLN A 1 84 ? 3.134 -5.914 -12.312 1.00 90.88 84 GLN A CA 1
ATOM 597 C C . GLN A 1 84 ? 2.811 -6.316 -13.754 1.00 90.88 84 GLN A C 1
ATOM 599 O O . GLN A 1 84 ? 3.722 -6.357 -14.579 1.00 90.88 84 GLN A O 1
ATOM 604 N N . PHE A 1 85 ? 1.533 -6.529 -14.078 1.00 86.81 85 PHE A N 1
ATOM 605 C CA . PHE A 1 85 ? 1.101 -6.850 -15.442 1.00 86.81 85 PHE A CA 1
ATOM 606 C C . PHE A 1 85 ? 1.311 -5.693 -16.427 1.00 86.81 85 PHE A C 1
ATOM 608 O O . PHE A 1 85 ? 1.683 -5.926 -17.576 1.00 86.81 85 PHE A O 1
ATOM 615 N N . LEU A 1 86 ? 1.106 -4.445 -15.992 1.00 87.31 86 LEU A N 1
ATOM 616 C CA . LEU A 1 86 ? 1.275 -3.271 -16.853 1.00 87.31 86 LEU A CA 1
ATOM 617 C C . LEU A 1 86 ? 2.725 -2.825 -17.032 1.00 87.31 86 LEU A C 1
ATOM 619 O O . LEU A 1 86 ? 3.011 -2.134 -18.006 1.00 87.31 86 LEU A O 1
ATOM 623 N N . ARG A 1 87 ? 3.643 -3.216 -16.140 1.00 87.69 87 ARG A N 1
ATOM 624 C CA . ARG A 1 87 ? 5.010 -2.673 -16.063 1.00 87.69 87 ARG A CA 1
ATOM 625 C C . ARG A 1 87 ? 5.745 -2.634 -17.402 1.00 87.69 87 ARG A C 1
ATOM 627 O O . ARG A 1 87 ? 6.436 -1.660 -17.675 1.00 87.69 87 ARG A O 1
ATOM 634 N N . THR A 1 88 ? 5.621 -3.686 -18.209 1.00 87.25 88 THR A N 1
ATOM 635 C CA . THR A 1 88 ? 6.348 -3.823 -19.481 1.00 87.25 88 THR A CA 1
ATOM 636 C C . THR A 1 88 ? 5.737 -3.007 -20.616 1.00 87.25 88 THR A C 1
ATOM 638 O O . THR A 1 88 ? 6.457 -2.588 -21.514 1.00 87.25 88 THR A O 1
ATOM 641 N N . ARG A 1 89 ? 4.420 -2.783 -20.584 1.00 88.19 89 ARG A N 1
ATOM 642 C CA . ARG A 1 89 ? 3.666 -2.107 -21.652 1.00 88.19 89 ARG A CA 1
ATOM 643 C C . ARG A 1 89 ? 3.449 -0.625 -21.363 1.00 88.19 89 ARG A C 1
ATOM 645 O O . ARG A 1 89 ? 3.400 0.177 -22.285 1.00 88.19 89 ARG A O 1
ATOM 652 N N . ASN A 1 90 ? 3.294 -0.276 -20.090 1.00 87.50 90 ASN A N 1
ATOM 653 C CA . ASN A 1 90 ? 3.080 1.081 -19.615 1.00 87.50 90 ASN A CA 1
ATOM 654 C C . ASN A 1 90 ? 3.744 1.258 -18.232 1.00 87.50 90 ASN A C 1
ATOM 656 O O . ASN A 1 90 ? 3.087 1.067 -17.201 1.00 87.50 90 ASN A O 1
ATOM 660 N N . PRO A 1 91 ? 5.046 1.594 -18.186 1.00 88.56 91 PRO A N 1
ATOM 661 C CA . PRO A 1 91 ? 5.776 1.735 -16.928 1.00 88.56 91 PRO A CA 1
ATOM 662 C C . PRO A 1 91 ? 5.256 2.897 -16.072 1.00 88.56 91 PRO A C 1
ATOM 664 O O . PRO A 1 91 ? 5.199 2.768 -14.851 1.00 88.56 91 PRO A O 1
ATOM 667 N N . GLU A 1 92 ? 4.822 3.993 -16.696 1.00 89.75 92 GLU A N 1
ATOM 668 C CA . GLU A 1 92 ? 4.244 5.148 -16.002 1.00 89.75 92 GLU A CA 1
ATOM 669 C C . GLU A 1 92 ? 2.895 4.795 -15.360 1.00 89.75 92 GLU A C 1
ATOM 671 O O . GLU A 1 92 ? 2.677 5.037 -14.173 1.00 89.75 92 GLU A O 1
ATOM 676 N N . GLY A 1 93 ? 2.016 4.119 -16.105 1.00 89.19 93 GLY A N 1
ATOM 677 C CA . GLY A 1 93 ? 0.746 3.612 -15.586 1.00 89.19 93 GLY A CA 1
ATOM 678 C C . GLY A 1 93 ? 0.937 2.590 -14.464 1.00 89.19 93 GLY A C 1
ATOM 679 O O . GLY A 1 93 ? 0.208 2.613 -13.473 1.00 89.19 93 GLY A O 1
ATOM 680 N N . ALA A 1 94 ? 1.952 1.728 -14.570 1.00 91.06 94 ALA A N 1
ATOM 681 C CA . ALA A 1 94 ? 2.317 0.808 -13.500 1.00 91.06 94 ALA A CA 1
ATOM 682 C C . ALA A 1 94 ? 2.789 1.548 -12.241 1.00 91.06 94 ALA A C 1
ATOM 684 O O . ALA A 1 94 ? 2.384 1.188 -11.140 1.00 91.06 94 ALA A O 1
ATOM 685 N N . ASP A 1 95 ? 3.606 2.590 -12.377 1.00 92.19 95 ASP A N 1
ATOM 686 C CA . ASP A 1 95 ? 4.044 3.401 -11.240 1.00 92.19 95 ASP A CA 1
ATOM 687 C C . ASP A 1 95 ? 2.881 4.163 -10.588 1.00 92.19 95 ASP A C 1
ATOM 689 O O . ASP A 1 95 ? 2.795 4.196 -9.360 1.00 92.19 95 ASP A O 1
ATOM 693 N N . ASN A 1 96 ? 1.942 4.689 -11.379 1.00 93.56 96 ASN A N 1
ATOM 694 C CA . ASN A 1 96 ? 0.711 5.294 -10.866 1.00 93.56 96 ASN A CA 1
ATOM 695 C C . ASN A 1 96 ? -0.124 4.284 -10.056 1.00 93.56 96 ASN A C 1
ATOM 697 O O . ASN A 1 96 ? -0.583 4.592 -8.956 1.00 93.56 96 ASN A O 1
ATOM 701 N N . LEU A 1 97 ? -0.263 3.048 -10.549 1.00 94.06 97 LEU A N 1
ATOM 702 C CA . LEU A 1 97 ? -0.938 1.971 -9.818 1.00 94.06 97 LEU A CA 1
ATOM 703 C C . LEU A 1 97 ? -0.221 1.602 -8.518 1.00 94.06 97 LEU A C 1
ATOM 705 O O . LEU A 1 97 ? -0.885 1.367 -7.510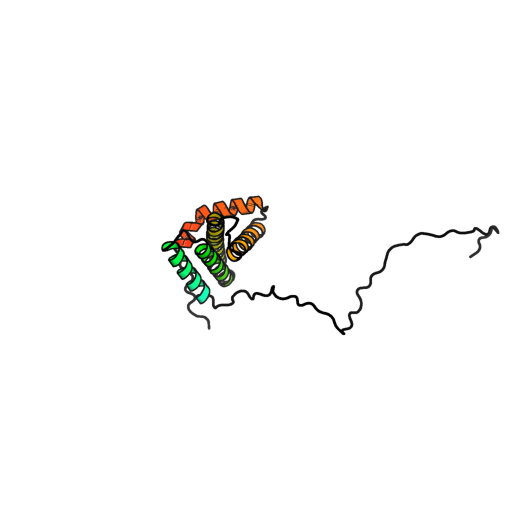 1.00 94.06 97 LEU A O 1
ATOM 709 N N . VAL A 1 98 ? 1.116 1.582 -8.505 1.00 95.38 98 VAL A N 1
ATOM 710 C CA . VAL A 1 98 ? 1.871 1.356 -7.264 1.00 95.38 98 VAL A CA 1
ATOM 711 C C . VAL A 1 98 ? 1.667 2.509 -6.281 1.00 95.38 98 VAL A C 1
ATOM 713 O O . VAL A 1 98 ? 1.478 2.239 -5.101 1.00 95.38 98 VAL A O 1
ATOM 716 N N . ASN A 1 99 ? 1.623 3.767 -6.727 1.00 95.81 99 ASN A N 1
ATOM 717 C CA . ASN A 1 99 ? 1.328 4.901 -5.843 1.00 95.81 99 ASN A CA 1
ATOM 718 C C . ASN A 1 99 ? -0.078 4.794 -5.226 1.00 95.81 99 ASN A C 1
ATOM 720 O O . ASN A 1 99 ? -0.240 4.987 -4.022 1.00 95.81 99 ASN A O 1
ATOM 724 N N . MET A 1 100 ? -1.084 4.400 -6.011 1.00 96.56 100 MET A N 1
ATOM 725 C CA . MET A 1 100 ? -2.425 4.118 -5.484 1.00 96.56 100 MET A CA 1
ATOM 726 C C . MET A 1 100 ? -2.424 2.926 -4.511 1.00 96.56 100 MET A C 1
ATOM 728 O O . MET A 1 100 ? -3.080 2.980 -3.471 1.00 96.56 100 MET A O 1
ATOM 732 N N . ALA A 1 101 ? -1.642 1.876 -4.788 1.00 96.69 101 ALA A N 1
ATOM 733 C CA . ALA A 1 101 ? -1.470 0.748 -3.872 1.00 96.69 101 ALA A CA 1
ATOM 734 C C . ALA A 1 101 ? -0.809 1.175 -2.550 1.00 96.69 101 ALA A C 1
ATOM 736 O O . ALA A 1 101 ? -1.259 0.760 -1.483 1.00 96.69 101 ALA A O 1
ATOM 737 N N . CYS A 1 102 ? 0.218 2.032 -2.605 1.00 97.25 102 CYS A N 1
ATOM 738 C CA . CYS A 1 102 ? 0.863 2.636 -1.436 1.00 97.25 102 CYS A CA 1
ATOM 739 C C . CYS A 1 102 ? -0.153 3.400 -0.586 1.00 97.25 102 CYS A C 1
ATOM 741 O O . CYS A 1 102 ? -0.228 3.163 0.619 1.00 97.25 102 CYS A O 1
ATOM 743 N N . ALA A 1 103 ? -0.968 4.256 -1.208 1.00 97.12 103 ALA A N 1
ATOM 744 C CA . ALA A 1 103 ? -1.998 5.017 -0.510 1.00 97.12 103 ALA A CA 1
ATOM 745 C C . ALA A 1 103 ? -3.018 4.103 0.188 1.00 97.12 103 ALA A C 1
ATOM 747 O O . ALA A 1 103 ? -3.292 4.282 1.374 1.00 97.12 103 ALA A O 1
ATOM 748 N N . ALA A 1 104 ? -3.519 3.078 -0.507 1.00 97.00 104 ALA A N 1
ATOM 749 C CA . ALA A 1 104 ? -4.463 2.122 0.066 1.00 97.00 104 ALA A CA 1
ATOM 750 C C . ALA A 1 104 ? -3.843 1.308 1.221 1.00 97.00 104 ALA A C 1
ATOM 752 O O . ALA A 1 104 ? -4.444 1.183 2.285 1.00 97.00 104 ALA A O 1
ATOM 753 N N . ALA A 1 105 ? -2.615 0.804 1.071 1.00 97.12 105 ALA A N 1
ATOM 754 C CA . ALA A 1 105 ? -1.941 0.060 2.138 1.00 97.12 105 ALA A CA 1
ATOM 755 C C . ALA A 1 105 ? -1.657 0.934 3.368 1.00 97.12 105 ALA A C 1
ATOM 757 O O . ALA A 1 105 ? -1.771 0.466 4.504 1.00 97.12 105 ALA A O 1
ATOM 758 N N . TRP A 1 106 ? -1.299 2.201 3.152 1.00 97.00 106 TRP A N 1
ATOM 759 C CA . TRP A 1 106 ? -1.076 3.147 4.238 1.00 97.00 106 TRP A CA 1
ATOM 760 C C . TRP A 1 106 ? -2.372 3.479 4.976 1.00 97.00 106 TRP A C 1
ATOM 762 O O . TRP A 1 106 ? -2.389 3.491 6.205 1.00 97.00 106 TRP A O 1
ATOM 772 N N . GLU A 1 107 ? -3.478 3.645 4.253 1.00 97.00 107 GLU A N 1
ATOM 773 C CA . GLU A 1 107 ? -4.788 3.861 4.867 1.00 97.00 107 GLU A CA 1
ATOM 774 C C . GLU A 1 107 ? -5.244 2.642 5.680 1.00 97.00 107 GLU A C 1
ATOM 776 O O . GLU A 1 107 ? -5.692 2.785 6.819 1.00 97.00 107 GLU A O 1
ATOM 781 N N . ALA A 1 108 ? -5.024 1.429 5.162 1.00 95.31 108 ALA A N 1
ATOM 782 C CA . ALA A 1 108 ? -5.273 0.194 5.901 1.00 95.31 108 ALA A CA 1
ATOM 783 C C . ALA A 1 108 ? -4.482 0.154 7.222 1.00 95.31 108 ALA A C 1
ATOM 785 O O . ALA A 1 108 ? -5.026 -0.225 8.259 1.00 95.31 108 ALA A O 1
ATOM 786 N N . LYS A 1 109 ? -3.206 0.570 7.210 1.00 95.19 109 LYS A N 1
ATOM 787 C CA . LYS A 1 109 ? -2.365 0.678 8.416 1.00 95.19 109 LYS A CA 1
ATOM 788 C C . LYS A 1 109 ? -2.927 1.700 9.401 1.00 95.19 109 LYS A C 1
ATOM 790 O O . LYS A 1 109 ? -3.044 1.373 10.575 1.00 95.19 109 LYS A O 1
ATOM 795 N N . ARG A 1 110 ? -3.269 2.907 8.936 1.00 94.62 110 ARG A N 1
ATOM 796 C CA . ARG A 1 110 ? -3.774 4.013 9.773 1.00 94.62 110 ARG A CA 1
AT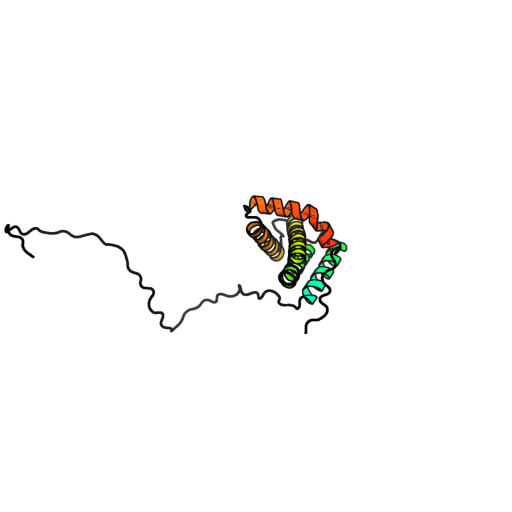OM 797 C C . ARG A 1 110 ? -5.096 3.680 10.456 1.00 94.62 110 ARG A C 1
ATOM 799 O O . ARG A 1 110 ? -5.296 4.061 11.603 1.00 94.62 110 ARG A O 1
ATOM 806 N N . ARG A 1 111 ? -5.980 2.969 9.755 1.00 92.75 111 ARG A N 1
ATOM 807 C CA . ARG A 1 111 ? -7.276 2.518 10.283 1.00 92.75 111 ARG A CA 1
ATOM 808 C C . ARG A 1 111 ? -7.166 1.295 11.187 1.00 92.75 111 ARG A C 1
ATOM 810 O O . ARG A 1 111 ? -8.085 1.014 11.947 1.00 92.75 111 ARG A O 1
ATOM 817 N N . SER A 1 112 ? -6.053 0.568 11.123 1.00 91.00 112 SER A N 1
ATOM 818 C CA . SER A 1 112 ? -5.827 -0.580 11.992 1.00 91.00 112 SER A CA 1
ATOM 819 C C . SER A 1 112 ? -5.292 -0.146 13.353 1.00 91.00 112 SER A C 1
ATOM 821 O O . SER A 1 112 ? -4.378 0.671 13.451 1.00 91.00 112 SER A O 1
ATOM 823 N N . THR A 1 113 ? -5.771 -0.776 14.423 1.00 85.88 113 THR A N 1
ATOM 824 C CA . THR A 1 113 ? -5.097 -0.673 15.721 1.00 85.88 113 THR A CA 1
ATOM 825 C C . THR A 1 113 ? -3.873 -1.601 15.745 1.00 85.88 113 THR A C 1
ATOM 827 O O . THR A 1 113 ? -3.891 -2.658 15.103 1.00 85.88 113 THR A O 1
ATOM 830 N N . PRO A 1 114 ? -2.803 -1.281 16.501 1.00 78.88 114 PRO A N 1
ATOM 831 C CA . PRO A 1 114 ? -1.618 -2.143 16.584 1.00 78.88 114 PRO A CA 1
ATOM 832 C C . PRO A 1 114 ? -1.922 -3.589 17.009 1.00 78.88 114 PRO A C 1
ATOM 834 O O . PRO A 1 114 ? -1.231 -4.515 16.582 1.00 78.88 114 PRO A O 1
ATOM 837 N N . ALA A 1 115 ? -2.975 -3.785 17.810 1.00 81.25 115 ALA A N 1
ATOM 838 C CA . ALA A 1 115 ? -3.428 -5.096 18.267 1.00 81.25 115 ALA A CA 1
ATOM 839 C C . ALA A 1 115 ? -4.228 -5.883 17.210 1.00 81.25 115 ALA A C 1
ATOM 841 O O . ALA A 1 115 ? -4.219 -7.110 17.251 1.00 81.25 115 ALA A O 1
ATOM 842 N N . LEU A 1 116 ? -4.895 -5.206 16.265 1.00 82.38 116 LEU A N 1
ATOM 843 C CA . LEU A 1 116 ? -5.841 -5.827 15.321 1.00 82.38 116 LEU A CA 1
ATOM 844 C C . LEU A 1 116 ? -5.417 -5.732 13.851 1.00 82.38 116 LEU A C 1
ATOM 846 O O . LEU A 1 116 ? -6.135 -6.195 12.971 1.00 82.38 116 LEU A O 1
ATOM 850 N N . ILE A 1 117 ? -4.248 -5.165 13.555 1.00 88.56 117 ILE A N 1
ATOM 851 C CA . ILE A 1 117 ? -3.756 -5.074 12.179 1.00 88.56 117 ILE A CA 1
ATOM 852 C C . ILE A 1 117 ? -3.546 -6.469 11.563 1.00 88.56 117 ILE A C 1
ATOM 854 O O . ILE A 1 117 ? -2.710 -7.263 12.015 1.00 88.56 117 ILE A O 1
ATOM 858 N N . SER A 1 118 ? -4.279 -6.742 10.481 1.00 89.19 118 SER A N 1
ATOM 859 C CA . SER A 1 118 ? -4.226 -8.026 9.783 1.00 89.19 118 SER A CA 1
ATOM 860 C C . SER A 1 118 ? -2.820 -8.340 9.243 1.00 89.19 118 SER A C 1
ATOM 862 O O . SER A 1 118 ? -2.042 -7.451 8.874 1.00 89.19 118 SER A O 1
ATOM 864 N N . GLY A 1 119 ? -2.488 -9.633 9.145 1.00 91.12 119 GLY A N 1
ATOM 865 C CA . GLY A 1 119 ? -1.224 -10.081 8.546 1.00 91.12 119 GLY A CA 1
ATOM 866 C C . GLY A 1 119 ? -1.062 -9.617 7.094 1.00 91.12 119 GLY A C 1
ATOM 867 O O . GLY A 1 119 ? 0.036 -9.230 6.692 1.00 91.12 119 GLY A O 1
ATOM 868 N N . ARG A 1 120 ? -2.170 -9.562 6.340 1.00 89.06 120 ARG A N 1
ATOM 869 C CA . ARG A 1 120 ? -2.202 -9.036 4.969 1.00 89.06 120 ARG A CA 1
ATOM 870 C C . ARG A 1 120 ? -1.827 -7.555 4.934 1.00 89.06 120 ARG A C 1
ATOM 872 O O . ARG A 1 120 ? -0.952 -7.180 4.161 1.00 89.06 120 ARG A O 1
ATOM 879 N N . THR A 1 121 ? -2.417 -6.734 5.802 1.00 91.00 121 THR A N 1
ATOM 880 C CA . THR A 1 121 ? -2.102 -5.300 5.887 1.00 91.00 121 THR A CA 1
ATOM 881 C C . THR A 1 121 ? -0.622 -5.079 6.202 1.00 91.00 121 THR A C 1
ATOM 883 O O . THR A 1 121 ? 0.049 -4.319 5.506 1.00 91.00 121 THR A O 1
ATOM 886 N N . LYS A 1 122 ? -0.069 -5.796 7.193 1.00 93.38 122 LYS A N 1
ATOM 887 C CA . LYS A 1 122 ? 1.370 -5.718 7.523 1.00 93.38 122 LYS A CA 1
ATOM 888 C C . LYS A 1 122 ? 2.249 -6.070 6.326 1.00 93.38 122 LYS A C 1
ATOM 890 O O . LYS A 1 122 ? 3.266 -5.417 6.096 1.00 93.38 122 LYS A O 1
ATOM 895 N N . GLN A 1 123 ? 1.874 -7.111 5.586 1.00 93.94 123 GLN A N 1
ATOM 896 C CA . GLN A 1 123 ? 2.625 -7.568 4.426 1.00 93.94 123 GLN A CA 1
ATOM 897 C C . GLN A 1 123 ? 2.617 -6.533 3.297 1.00 93.94 123 GLN A C 1
ATOM 899 O O . GLN A 1 123 ? 3.687 -6.221 2.778 1.00 93.94 123 GLN A O 1
ATOM 904 N N . GLU A 1 124 ? 1.459 -5.967 2.951 1.00 94.56 124 GLU A N 1
ATOM 905 C CA . GLU A 1 124 ? 1.365 -4.967 1.879 1.00 94.56 124 GLU A CA 1
ATOM 906 C C . GLU A 1 124 ? 2.131 -3.686 2.227 1.00 94.56 124 GLU A C 1
ATOM 908 O O . GLU A 1 124 ? 2.936 -3.225 1.418 1.00 94.56 124 GLU A O 1
ATOM 913 N N . VAL A 1 125 ? 2.000 -3.175 3.458 1.00 95.12 125 VAL A N 1
ATOM 914 C CA . VAL A 1 125 ? 2.799 -2.029 3.934 1.00 95.12 125 VAL A CA 1
ATOM 915 C C . VAL A 1 125 ? 4.292 -2.325 3.807 1.00 95.12 125 VAL A C 1
ATOM 917 O O . VAL A 1 125 ? 5.041 -1.520 3.261 1.00 95.12 125 VAL A O 1
ATOM 920 N N . LYS A 1 126 ? 4.742 -3.501 4.262 1.00 95.50 126 LYS A N 1
ATOM 921 C CA . LYS A 1 126 ? 6.158 -3.887 4.194 1.00 95.50 126 LYS A CA 1
ATOM 922 C C . LYS A 1 126 ? 6.671 -3.941 2.754 1.00 95.50 126 LYS A C 1
ATOM 924 O O . LYS A 1 126 ? 7.782 -3.481 2.497 1.00 95.50 126 LYS A O 1
ATOM 929 N N . ILE A 1 127 ? 5.896 -4.514 1.833 1.00 94.50 127 ILE A N 1
ATOM 930 C CA . ILE A 1 127 ? 6.267 -4.630 0.416 1.00 94.50 127 ILE A CA 1
ATOM 931 C C . ILE A 1 127 ? 6.373 -3.243 -0.224 1.00 94.50 127 ILE A C 1
ATOM 933 O O . ILE A 1 127 ? 7.365 -2.952 -0.891 1.00 94.50 127 ILE A O 1
ATOM 937 N N . LEU A 1 128 ? 5.378 -2.385 -0.008 1.00 95.31 128 LEU A N 1
ATOM 938 C CA . LEU A 1 128 ? 5.279 -1.085 -0.670 1.00 95.31 128 LEU A CA 1
ATOM 939 C C . LEU A 1 128 ? 6.275 -0.067 -0.099 1.00 95.31 128 LEU A C 1
ATOM 941 O O . LEU A 1 128 ? 6.962 0.600 -0.872 1.00 95.31 128 LEU A O 1
ATOM 945 N N . SER A 1 129 ? 6.484 -0.041 1.223 1.00 94.31 129 SER A N 1
ATOM 946 C CA . SER A 1 129 ? 7.576 0.738 1.823 1.00 94.31 129 SER A CA 1
ATOM 947 C C . SER A 1 129 ? 8.946 0.244 1.340 1.00 94.31 129 SER A C 1
ATOM 949 O O . SER A 1 129 ? 9.827 1.042 1.033 1.00 94.31 129 SER A O 1
ATOM 951 N N . ALA A 1 130 ? 9.158 -1.073 1.206 1.00 94.50 130 ALA A N 1
ATOM 952 C CA . ALA A 1 130 ? 10.411 -1.588 0.649 1.00 94.50 130 ALA A CA 1
ATOM 953 C C . ALA A 1 130 ? 10.625 -1.140 -0.805 1.00 94.50 130 ALA A C 1
ATOM 955 O O . ALA A 1 130 ? 11.730 -0.720 -1.143 1.00 94.50 130 ALA A O 1
ATOM 956 N N . TRP A 1 131 ? 9.577 -1.165 -1.632 1.00 94.06 131 TRP A N 1
ATOM 957 C CA . TRP A 1 131 ? 9.638 -0.669 -3.005 1.00 94.06 131 TRP A CA 1
ATOM 958 C C . TRP A 1 131 ? 10.008 0.819 -3.069 1.00 94.06 131 TRP A C 1
ATOM 960 O O . TRP A 1 131 ? 10.903 1.180 -3.833 1.00 94.06 131 TRP A O 1
ATOM 970 N N . LEU A 1 132 ? 9.404 1.669 -2.229 1.00 94.38 132 LEU A N 1
ATOM 971 C CA . LEU A 1 132 ? 9.739 3.098 -2.171 1.00 94.38 132 LEU A CA 1
ATOM 972 C C . LEU A 1 132 ? 11.190 3.340 -1.766 1.00 94.38 132 LEU A C 1
ATOM 974 O O . LEU A 1 132 ? 11.860 4.172 -2.378 1.00 94.38 132 LEU A O 1
ATOM 978 N N . ARG A 1 133 ? 11.693 2.597 -0.775 1.00 95.31 133 ARG A N 1
ATOM 979 C CA . ARG A 1 133 ? 13.104 2.683 -0.377 1.00 95.31 133 ARG A CA 1
ATOM 980 C C . ARG A 1 133 ? 14.032 2.329 -1.520 1.00 95.31 133 ARG A C 1
ATOM 982 O O . ARG A 1 133 ? 14.991 3.053 -1.752 1.00 95.31 133 ARG A O 1
ATOM 989 N N . THR A 1 134 ? 13.749 1.245 -2.237 1.00 93.56 134 THR A N 1
ATOM 990 C CA . THR A 1 134 ? 14.587 0.817 -3.359 1.00 93.56 134 THR A CA 1
ATOM 991 C C . THR A 1 134 ? 14.525 1.804 -4.521 1.00 93.56 134 THR A C 1
ATOM 993 O O . THR A 1 134 ? 15.563 2.102 -5.099 1.00 93.56 134 THR A O 1
ATOM 996 N N . LYS A 1 135 ? 13.342 2.340 -4.845 1.00 91.25 135 LYS A N 1
ATOM 997 C CA . LYS A 1 135 ? 13.158 3.268 -5.969 1.00 91.25 135 LYS A CA 1
ATOM 998 C C . LYS A 1 135 ? 13.790 4.639 -5.725 1.00 91.25 135 LYS A C 1
ATOM 1000 O O . LYS A 1 135 ? 14.365 5.209 -6.641 1.00 91.25 135 LYS A O 1
ATOM 1005 N N . ASN A 1 136 ? 13.659 5.161 -4.509 1.00 93.12 136 ASN A N 1
ATOM 1006 C CA . ASN A 1 136 ? 14.041 6.534 -4.172 1.00 93.12 136 ASN A CA 1
ATOM 1007 C C . ASN A 1 136 ? 15.295 6.610 -3.279 1.00 93.12 136 ASN A C 1
ATOM 1009 O O . ASN A 1 136 ? 15.640 7.688 -2.809 1.00 93.12 136 ASN A O 1
ATOM 1013 N N . HIS A 1 137 ? 15.953 5.476 -3.011 1.00 94.69 137 HIS A N 1
ATOM 1014 C CA . HIS A 1 137 ? 17.119 5.362 -2.123 1.00 94.69 137 HIS A CA 1
ATOM 1015 C C . HIS A 1 137 ? 16.888 5.945 -0.715 1.00 94.69 137 HIS A C 1
ATOM 1017 O O . HIS A 1 137 ? 17.730 6.650 -0.164 1.00 94.69 137 HIS A O 1
ATOM 1023 N N . LEU A 1 138 ? 15.725 5.648 -0.125 1.00 94.56 138 LEU A N 1
ATOM 1024 C CA . LEU A 1 138 ? 15.289 6.222 1.154 1.00 94.56 138 LEU A CA 1
ATOM 1025 C C . LEU A 1 138 ? 15.676 5.358 2.361 1.00 94.56 138 LEU A C 1
ATOM 1027 O O . LEU A 1 138 ? 15.686 4.124 2.292 1.00 94.56 138 LEU A O 1
ATOM 1031 N N . THR A 1 139 ? 15.890 6.014 3.505 1.00 94.75 139 THR A N 1
ATOM 1032 C CA . THR A 1 139 ? 15.921 5.353 4.819 1.00 94.75 139 THR A CA 1
ATOM 1033 C C . THR A 1 139 ? 14.526 4.826 5.200 1.00 94.75 139 THR A C 1
ATOM 1035 O O . THR A 1 139 ? 13.528 5.198 4.570 1.00 94.75 139 THR A O 1
ATOM 1038 N N . PRO A 1 140 ? 14.407 3.949 6.217 1.00 92.69 140 PRO A N 1
ATOM 1039 C CA . PRO A 1 140 ? 13.107 3.506 6.723 1.00 92.69 140 PRO A CA 1
ATOM 1040 C C . PRO A 1 140 ? 12.167 4.658 7.099 1.00 92.69 140 PRO A C 1
ATOM 1042 O O . PRO A 1 140 ? 11.029 4.675 6.641 1.00 92.69 140 PRO A O 1
ATOM 1045 N N . GLU A 1 141 ? 12.644 5.650 7.848 1.00 94.00 141 GLU A N 1
ATOM 1046 C CA . GLU A 1 141 ? 11.834 6.786 8.302 1.00 94.00 141 GLU A CA 1
ATOM 1047 C C . GLU A 1 141 ? 11.414 7.677 7.127 1.00 94.00 141 GLU A C 1
ATOM 1049 O O . GLU A 1 141 ? 10.257 8.079 7.020 1.00 94.00 141 GLU A O 1
ATOM 1054 N N . ALA A 1 142 ? 12.334 7.937 6.193 1.00 94.00 142 ALA A N 1
ATOM 1055 C CA . ALA A 1 142 ? 12.032 8.717 4.997 1.00 94.00 142 ALA A CA 1
ATOM 1056 C C . ALA A 1 142 ? 11.010 8.011 4.090 1.00 94.00 142 ALA A C 1
ATOM 1058 O O . ALA A 1 142 ? 10.195 8.671 3.446 1.00 94.00 142 ALA A O 1
ATOM 1059 N N . SER A 1 143 ? 11.004 6.675 4.064 1.00 94.38 143 SER A N 1
ATOM 1060 C CA . SER A 1 143 ? 9.983 5.903 3.355 1.00 94.38 143 SER A CA 1
ATOM 1061 C C . SER A 1 143 ? 8.603 6.038 3.979 1.00 94.38 143 SER A C 1
ATOM 1063 O O . SER A 1 143 ? 7.630 6.118 3.237 1.00 94.38 143 SER A O 1
ATOM 1065 N N . ASP A 1 144 ? 8.501 6.044 5.305 1.00 94.50 144 ASP A N 1
ATOM 1066 C CA . ASP A 1 144 ? 7.220 6.208 5.993 1.00 94.50 144 ASP A CA 1
ATOM 1067 C C . ASP A 1 144 ? 6.658 7.623 5.763 1.00 94.50 144 ASP A C 1
ATOM 1069 O O . ASP A 1 144 ? 5.480 7.771 5.440 1.00 94.50 144 ASP A O 1
ATOM 1073 N N . ASN A 1 145 ? 7.515 8.651 5.778 1.00 96.19 145 ASN A N 1
ATOM 1074 C CA . ASN A 1 145 ? 7.132 10.015 5.387 1.00 96.19 145 ASN A CA 1
ATOM 1075 C C . ASN A 1 145 ? 6.663 10.089 3.924 1.00 96.19 145 ASN A C 1
ATOM 1077 O O . ASN A 1 145 ? 5.696 10.779 3.603 1.00 96.19 145 ASN A O 1
ATOM 1081 N N . MET A 1 146 ? 7.328 9.359 3.024 1.00 96.19 146 MET A N 1
ATOM 1082 C CA . MET A 1 146 ? 6.917 9.281 1.622 1.00 96.19 146 MET A CA 1
ATOM 1083 C C . MET A 1 146 ? 5.579 8.546 1.457 1.00 96.19 146 MET A C 1
ATOM 1085 O O . MET A 1 146 ? 4.766 8.957 0.633 1.00 96.19 146 MET A O 1
ATOM 1089 N N . MET A 1 147 ? 5.320 7.493 2.241 1.00 96.81 147 MET A N 1
ATOM 1090 C CA . MET A 1 147 ? 4.023 6.807 2.253 1.00 96.81 147 MET A CA 1
ATOM 1091 C C . MET A 1 147 ? 2.900 7.749 2.695 1.00 96.81 147 MET A C 1
ATOM 1093 O O . MET A 1 147 ? 1.855 7.762 2.054 1.00 96.81 147 MET A O 1
ATOM 1097 N N . GLU A 1 148 ? 3.123 8.574 3.723 1.00 97.19 148 GLU A N 1
ATOM 1098 C CA . GLU A 1 148 ? 2.161 9.592 4.175 1.00 97.19 148 GLU A CA 1
ATOM 1099 C C . GLU A 1 148 ? 1.883 10.639 3.082 1.00 97.19 148 GLU A C 1
ATOM 1101 O O . GLU A 1 148 ? 0.730 10.984 2.809 1.00 97.19 148 GLU A O 1
ATOM 1106 N N . LYS A 1 149 ? 2.926 11.101 2.381 1.00 96.56 149 LYS A N 1
ATOM 1107 C CA . LYS A 1 149 ? 2.767 12.018 1.244 1.00 96.56 149 LYS A CA 1
ATOM 1108 C C . LYS A 1 149 ? 1.956 11.388 0.107 1.00 96.56 149 LYS A C 1
ATOM 1110 O O . LYS A 1 149 ? 0.993 11.982 -0.369 1.00 96.56 149 LYS A O 1
ATOM 1115 N N . ILE A 1 150 ? 2.314 10.172 -0.308 1.00 96.75 150 ILE A N 1
ATOM 1116 C CA . ILE A 1 150 ? 1.607 9.446 -1.374 1.00 96.75 150 ILE A CA 1
ATOM 1117 C C . ILE A 1 150 ? 0.156 9.175 -0.975 1.00 96.75 150 ILE A C 1
ATOM 1119 O O . ILE A 1 150 ? -0.743 9.331 -1.795 1.00 96.75 150 ILE A O 1
ATOM 1123 N N . HIS A 1 151 ? -0.087 8.800 0.279 1.00 96.94 151 HIS A N 1
ATOM 1124 C CA . HIS A 1 151 ? -1.430 8.625 0.824 1.00 96.94 151 HIS A CA 1
ATOM 1125 C C . HIS A 1 151 ? -2.286 9.877 0.621 1.00 96.94 151 HIS A C 1
ATOM 1127 O O . HIS A 1 151 ? -3.369 9.783 0.046 1.00 96.94 151 HIS A O 1
ATOM 1133 N N . SER A 1 152 ? -1.747 11.043 0.971 1.00 95.31 152 SER A N 1
ATOM 1134 C CA . SER A 1 152 ? -2.429 12.333 0.830 1.00 95.31 152 SER A CA 1
ATOM 1135 C C . SER A 1 152 ? -2.791 12.660 -0.628 1.00 95.31 152 SER A C 1
ATOM 1137 O O . SER A 1 152 ? -3.854 13.208 -0.906 1.00 95.31 152 SER A O 1
ATOM 1139 N N . GLU A 1 153 ? -1.911 12.315 -1.571 1.00 95.38 153 GLU A N 1
ATOM 1140 C CA . GLU A 1 153 ? -2.039 12.659 -2.995 1.00 95.38 153 GLU A CA 1
ATOM 1141 C C . GLU A 1 153 ? -2.849 11.641 -3.825 1.00 95.38 153 GLU A C 1
ATOM 1143 O O . GLU A 1 153 ? -3.422 11.999 -4.861 1.00 95.38 153 GLU A O 1
ATOM 1148 N N . TYR A 1 154 ? -2.867 10.367 -3.417 1.00 95.81 154 TYR A N 1
ATOM 1149 C CA . TYR A 1 154 ? -3.378 9.259 -4.236 1.00 95.81 154 TYR A CA 1
ATOM 1150 C C . TYR A 1 154 ? -4.546 8.490 -3.616 1.00 95.81 154 TYR A C 1
ATOM 1152 O O . TYR A 1 154 ? -5.146 7.686 -4.329 1.00 95.81 154 TYR A O 1
ATOM 1160 N N . LEU A 1 155 ? -4.914 8.712 -2.346 1.00 95.25 155 LEU A N 1
ATOM 1161 C CA . LEU A 1 155 ? -6.001 7.946 -1.722 1.00 95.25 155 LEU A CA 1
ATOM 1162 C C . LEU A 1 155 ? -7.343 8.139 -2.440 1.00 95.25 155 LEU A C 1
ATOM 1164 O O . LEU A 1 155 ? -8.006 7.151 -2.743 1.00 95.25 155 LEU A O 1
ATOM 1168 N N . SER A 1 156 ? -7.728 9.379 -2.755 1.00 92.81 156 SER A N 1
ATOM 1169 C CA . SER A 1 156 ? -8.972 9.650 -3.493 1.00 92.81 156 SER A CA 1
ATOM 1170 C C . SER A 1 156 ? -8.969 8.955 -4.852 1.00 92.81 156 SER A C 1
ATOM 1172 O O . SER A 1 156 ? -9.878 8.196 -5.163 1.00 92.81 156 SER A O 1
ATOM 1174 N N . LYS A 1 157 ? -7.873 9.080 -5.610 1.00 92.81 157 LYS A N 1
ATOM 1175 C CA . LYS A 1 157 ? -7.693 8.405 -6.907 1.00 92.81 157 LYS A CA 1
ATOM 1176 C C . LYS A 1 157 ? -7.819 6.884 -6.796 1.00 92.81 157 LYS A C 1
ATOM 1178 O O . LYS A 1 157 ? -8.421 6.255 -7.666 1.00 92.81 157 LYS A O 1
ATOM 1183 N N . ALA A 1 158 ? -7.272 6.303 -5.727 1.00 91.06 158 ALA A N 1
ATOM 1184 C CA . ALA A 1 158 ? -7.341 4.871 -5.470 1.00 91.06 158 ALA A CA 1
ATOM 1185 C C . ALA A 1 158 ? -8.779 4.398 -5.197 1.00 91.06 158 ALA A C 1
ATOM 1187 O O . ALA A 1 158 ? -9.135 3.304 -5.630 1.00 91.06 158 ALA A O 1
ATOM 1188 N N . ILE A 1 159 ? -9.604 5.202 -4.517 1.00 91.94 159 ILE A N 1
ATOM 1189 C CA . ILE A 1 159 ? -10.994 4.862 -4.161 1.00 91.94 159 ILE A CA 1
ATOM 1190 C C . ILE A 1 159 ? -11.961 5.156 -5.314 1.00 91.94 159 ILE A C 1
ATOM 1192 O O . ILE A 1 159 ? -12.808 4.322 -5.634 1.00 91.94 159 ILE A O 1
ATOM 1196 N N . ASP A 1 160 ? -11.818 6.320 -5.945 1.00 84.00 160 ASP A N 1
ATOM 1197 C CA . ASP A 1 160 ? -12.750 6.833 -6.953 1.00 84.00 160 ASP A CA 1
ATOM 1198 C C . ASP A 1 160 ? -12.609 6.117 -8.301 1.00 84.00 160 ASP A C 1
ATOM 1200 O O . ASP A 1 160 ? -13.487 6.215 -9.154 1.00 84.00 160 ASP A O 1
ATOM 1204 N N . GLY A 1 161 ? -11.499 5.401 -8.518 1.00 65.56 161 GLY A N 1
ATOM 1205 C CA . GLY A 1 161 ? -11.239 4.709 -9.781 1.00 65.56 161 GLY A CA 1
ATOM 1206 C C . GLY A 1 161 ? -11.083 5.671 -10.960 1.00 65.56 161 GLY A C 1
ATOM 1207 O O . GLY A 1 161 ? -11.286 5.280 -12.105 1.00 65.56 161 GLY A O 1
ATOM 1208 N N . SER A 1 162 ? -10.714 6.933 -10.698 1.00 50.78 162 SER A N 1
ATOM 1209 C CA . SER A 1 162 ? -10.628 7.987 -11.723 1.00 50.78 162 SER A CA 1
ATOM 1210 C C . SER A 1 162 ? -9.556 7.714 -12.787 1.00 50.78 162 SER A C 1
ATOM 1212 O O . SER A 1 162 ? -9.529 8.382 -13.819 1.00 50.78 162 SER A O 1
ATOM 1214 N N . THR A 1 163 ? -8.661 6.754 -12.542 1.00 53.47 163 THR A N 1
ATOM 1215 C CA . THR A 1 163 ? -7.816 6.183 -13.590 1.00 53.47 163 THR A CA 1
ATOM 1216 C C . THR A 1 163 ? -8.554 4.973 -14.152 1.00 53.47 163 THR A C 1
ATOM 1218 O O . THR A 1 163 ? -8.757 4.024 -13.389 1.00 53.47 163 THR A O 1
ATOM 1221 N N . PRO A 1 164 ? -8.933 4.963 -15.445 1.00 54.09 164 PRO A N 1
ATOM 1222 C CA . PRO A 1 164 ? -9.503 3.780 -16.069 1.00 54.09 164 PRO A CA 1
ATOM 1223 C C . PRO A 1 164 ? -8.565 2.607 -15.799 1.00 54.09 164 PRO A C 1
ATOM 1225 O O . PRO A 1 164 ? -7.412 2.616 -16.243 1.00 54.09 164 PRO A O 1
ATOM 1228 N N . LEU A 1 165 ? -9.023 1.621 -15.022 1.00 62.31 165 LEU A N 1
ATOM 1229 C CA . LEU A 1 165 ? -8.288 0.368 -14.918 1.00 62.31 165 LEU A CA 1
ATOM 1230 C C . LEU A 1 165 ? -8.156 -0.157 -16.349 1.00 62.31 165 LEU A C 1
ATOM 1232 O O . LEU A 1 165 ? -9.128 -0.073 -17.108 1.00 62.31 165 LEU A O 1
ATOM 1236 N N . PRO A 1 166 ? -6.969 -0.629 -16.761 1.00 58.56 166 PRO A N 1
ATOM 1237 C CA . PRO A 1 166 ? -6.786 -1.087 -18.126 1.00 58.56 166 PRO A CA 1
ATOM 1238 C C . PRO A 1 166 ? -7.876 -2.115 -18.444 1.00 58.56 166 PRO A C 1
ATOM 1240 O O . PRO A 1 166 ? -8.017 -3.121 -17.744 1.00 58.56 166 PRO A O 1
ATOM 1243 N N . LEU A 1 167 ? -8.663 -1.855 -19.490 1.00 55.00 167 LEU A N 1
ATOM 1244 C CA . LEU A 1 167 ? -9.520 -2.868 -20.089 1.00 55.00 167 LEU A CA 1
ATOM 1245 C C . LEU A 1 167 ? -8.582 -3.882 -20.735 1.00 55.00 167 LEU A C 1
ATOM 1247 O O . LEU A 1 167 ? -8.155 -3.715 -21.877 1.00 55.00 167 LEU A O 1
ATOM 1251 N N . ILE A 1 168 ? -8.205 -4.912 -19.981 1.00 55.97 168 ILE A N 1
ATOM 1252 C CA . ILE A 1 168 ? -7.407 -6.029 -20.486 1.00 55.97 168 ILE A CA 1
ATOM 1253 C C . ILE A 1 168 ? -8.354 -6.902 -21.313 1.00 55.97 168 ILE A C 1
ATOM 1255 O O . ILE A 1 168 ? -8.799 -7.962 -20.890 1.00 55.97 168 ILE A O 1
ATOM 1259 N N . THR A 1 169 ? -8.741 -6.379 -22.474 1.00 42.91 169 THR A N 1
ATOM 1260 C CA . THR A 1 169 ? -9.504 -7.084 -23.498 1.00 42.91 169 THR A CA 1
ATOM 1261 C C . THR A 1 169 ? -8.500 -7.691 -24.472 1.00 42.91 169 THR A C 1
ATOM 1263 O O . THR A 1 169 ? -7.667 -6.987 -25.037 1.00 42.91 169 THR A O 1
ATOM 1266 N N . GLY A 1 170 ? -8.534 -9.017 -24.606 1.00 44.59 170 GLY A N 1
ATOM 1267 C CA . GLY A 1 170 ? -7.645 -9.769 -25.490 1.00 44.59 170 GLY A CA 1
ATOM 1268 C C . GLY A 1 170 ? -6.363 -10.254 -24.809 1.00 44.59 170 GLY A C 1
ATOM 1269 O O . GLY A 1 170 ? -5.332 -9.582 -24.826 1.00 44.59 170 GLY A O 1
ATOM 1270 N N . MET A 1 171 ? -6.411 -11.468 -24.263 1.00 36.84 171 MET A N 1
ATOM 1271 C CA . MET A 1 171 ? -5.240 -12.344 -24.299 1.00 36.84 171 MET A CA 1
ATOM 1272 C C . MET A 1 171 ? -5.434 -13.309 -25.479 1.00 36.84 171 MET A C 1
ATOM 1274 O O . MET A 1 171 ? -6.523 -13.879 -25.567 1.00 36.84 171 MET A O 1
ATOM 1278 N N . PRO A 1 172 ? -4.459 -13.444 -26.398 1.00 46.12 172 PRO A N 1
ATOM 1279 C CA . PRO A 1 172 ? -4.421 -14.570 -27.328 1.00 46.12 172 PRO A CA 1
ATOM 1280 C C . PRO A 1 172 ? -4.158 -15.892 -26.597 1.00 46.12 172 PRO A C 1
ATOM 1282 O O . PRO A 1 172 ? -3.544 -15.855 -25.502 1.00 46.12 172 PRO A O 1
#

Sequence (172 aa):
MKNRNGKKEKMPANRPTRAANPFAGTKPGGPGAPKATGLGAKAPTGPATDHTEGARLAQEAIRKDPSVPENYAALAGALRMLAQFLRTRNPEGADNLVNMACAAAWEAKRRSTPALISGRTKQEVKILSAWLRTKNHLTPEASDNMMEKIHSEYLSKAIDGSTPLPLITGMP

Radius of gyration: 28.39 Å; chains: 1; bounding box: 99×53×49 Å

Organism: Eiseniibacteriota bacterium (NCBI:txid2212470)

Foldseek 3Di:
DDDDPPDDDDDDDDDDPDDDDDPDDDDDDDDDDDDPPDDPPPLPPDPLVVLVVQLVVLLVVCVVPVLALVSLLSNLSSLQVLLVVCCVVPVPSSVLSLLLSLLSLVSSVVSDDPVGRDPSSVVSNVVSLVVCCVVVVDDSVVSNVVSVVSNVVRPCCSNVVVPPSPPPPDDD

pLDDT: mean 75.68, std 23.55, range [28.72, 97.25]